Protein AF-A0A356M685-F1 (afdb_monomer_lite)

Structure (mmCIF, N/CA/C/O backbone):
data_AF-A0A356M685-F1
#
_entry.id   AF-A0A356M685-F1
#
loop_
_atom_site.group_PDB
_atom_site.id
_atom_site.type_symbol
_atom_site.label_atom_id
_atom_site.label_alt_id
_atom_site.label_comp_id
_atom_site.label_asym_id
_atom_site.label_entity_id
_atom_site.label_seq_id
_atom_site.pdbx_PDB_ins_code
_atom_site.Cartn_x
_atom_site.Cartn_y
_atom_site.Cartn_z
_atom_site.occupancy
_atom_site.B_iso_or_equiv
_atom_site.auth_seq_id
_atom_site.auth_comp_id
_atom_site.auth_asym_id
_atom_site.auth_atom_id
_atom_site.pdbx_PDB_model_num
ATOM 1 N N . MET A 1 1 ? -1.060 14.597 -9.109 1.00 79.12 1 MET A N 1
ATOM 2 C CA . MET A 1 1 ? 0.399 14.845 -9.108 1.00 79.12 1 MET A CA 1
ATOM 3 C C . MET A 1 1 ? 1.077 13.591 -9.639 1.00 79.12 1 MET A C 1
ATOM 5 O O . MET A 1 1 ? 0.644 12.512 -9.262 1.00 79.12 1 MET A O 1
ATOM 9 N N . ILE A 1 2 ? 2.065 13.718 -10.525 1.00 93.56 2 ILE A N 1
ATOM 10 C CA . ILE A 1 2 ? 2.830 12.580 -11.062 1.00 93.56 2 ILE A CA 1
ATOM 11 C C . ILE A 1 2 ? 4.179 12.542 -10.337 1.00 93.56 2 ILE A C 1
ATOM 13 O O . ILE A 1 2 ? 4.828 13.579 -10.219 1.00 93.56 2 ILE A O 1
ATOM 17 N N . ARG A 1 3 ? 4.576 11.366 -9.836 1.00 96.38 3 ARG A N 1
ATOM 18 C CA . ARG A 1 3 ? 5.885 11.115 -9.212 1.00 96.38 3 ARG A CA 1
ATOM 19 C C . ARG A 1 3 ? 6.700 10.217 -10.139 1.00 96.38 3 ARG A C 1
ATOM 21 O O . ARG A 1 3 ? 6.161 9.242 -10.654 1.00 96.38 3 ARG A O 1
ATOM 28 N N . VAL A 1 4 ? 7.969 10.554 -10.343 1.00 97.44 4 VAL A N 1
ATOM 29 C CA . VAL A 1 4 ? 8.914 9.781 -11.160 1.00 97.44 4 VAL A CA 1
ATOM 30 C C . VAL A 1 4 ? 10.006 9.252 -10.238 1.00 97.44 4 VAL A C 1
ATOM 32 O O . VAL A 1 4 ? 10.469 9.983 -9.366 1.00 97.44 4 VAL A O 1
ATOM 35 N N . PHE A 1 5 ? 10.378 7.990 -10.424 1.00 97.81 5 PHE A N 1
ATOM 36 C CA . PHE A 1 5 ? 11.382 7.279 -9.633 1.00 97.81 5 PHE A CA 1
ATOM 37 C C . PHE A 1 5 ? 12.503 6.798 -10.554 1.00 97.81 5 PHE A C 1
ATOM 39 O O . PHE A 1 5 ? 12.271 6.648 -11.757 1.00 97.81 5 PHE A O 1
ATOM 46 N N . ALA A 1 6 ? 13.705 6.589 -10.011 1.00 97.81 6 ALA A N 1
ATOM 47 C CA . ALA A 1 6 ? 14.859 6.216 -10.825 1.00 97.81 6 ALA A CA 1
ATOM 48 C C . ALA A 1 6 ? 14.747 4.786 -11.376 1.00 97.81 6 ALA A C 1
ATOM 50 O O . ALA A 1 6 ? 15.185 4.521 -12.496 1.00 97.81 6 ALA A O 1
ATOM 51 N N . ASP A 1 7 ? 14.135 3.882 -10.608 1.00 97.62 7 ASP A N 1
ATOM 52 C CA . ASP A 1 7 ? 13.975 2.476 -10.963 1.00 97.62 7 ASP A CA 1
ATOM 53 C C . ASP A 1 7 ? 12.711 1.836 -10.350 1.00 97.62 7 ASP A C 1
ATOM 55 O O . ASP A 1 7 ? 11.897 2.482 -9.681 1.00 97.62 7 ASP A O 1
ATOM 59 N N . ALA A 1 8 ? 12.527 0.542 -10.627 1.00 97.12 8 ALA A N 1
ATOM 60 C CA . ALA A 1 8 ? 11.373 -0.231 -10.181 1.00 97.12 8 ALA A CA 1
ATOM 61 C C . ALA A 1 8 ? 11.329 -0.463 -8.659 1.00 97.12 8 ALA A C 1
ATOM 63 O O . ALA A 1 8 ? 10.236 -0.565 -8.100 1.00 97.12 8 ALA A O 1
ATOM 64 N N . GLU A 1 9 ? 12.478 -0.538 -7.983 1.00 97.50 9 GLU A N 1
ATOM 65 C CA . GLU A 1 9 ? 12.542 -0.732 -6.530 1.00 97.50 9 GLU A CA 1
ATOM 66 C C . GLU A 1 9 ? 12.176 0.571 -5.810 1.00 97.50 9 GLU A C 1
ATOM 68 O O . GLU A 1 9 ? 11.360 0.560 -4.885 1.00 97.50 9 GLU A O 1
ATOM 73 N N . GLU A 1 10 ? 12.696 1.711 -6.274 1.00 98.00 10 GLU A N 1
ATOM 74 C CA . GLU A 1 10 ? 12.286 3.025 -5.776 1.00 98.00 10 GLU A CA 1
ATOM 75 C C . GLU A 1 10 ? 10.796 3.282 -6.014 1.00 98.00 10 GLU A C 1
ATOM 77 O O . GLU A 1 10 ? 10.107 3.783 -5.119 1.00 98.00 10 GLU A O 1
ATOM 82 N N . LEU A 1 11 ? 10.277 2.894 -7.183 1.00 98.00 11 LEU A N 1
ATOM 83 C CA . LEU A 1 11 ? 8.848 2.966 -7.474 1.00 98.00 11 LEU A CA 1
ATOM 84 C C . LEU A 1 11 ? 8.037 2.126 -6.480 1.00 98.00 11 LEU A C 1
ATOM 86 O O . LEU A 1 11 ? 7.053 2.621 -5.929 1.00 98.00 11 LEU A O 1
ATOM 90 N N . ALA A 1 12 ? 8.447 0.883 -6.214 1.00 98.00 12 ALA A N 1
ATOM 91 C CA . ALA A 1 12 ? 7.734 0.000 -5.296 1.00 98.00 12 ALA A CA 1
ATOM 92 C C . ALA A 1 12 ? 7.726 0.542 -3.856 1.00 98.00 12 ALA A C 1
ATOM 94 O O . ALA A 1 12 ? 6.674 0.525 -3.210 1.00 98.00 12 ALA A O 1
ATOM 95 N N . ARG A 1 13 ? 8.854 1.093 -3.380 1.00 97.38 13 ARG A N 1
ATOM 96 C CA . ARG A 1 13 ? 8.964 1.768 -2.070 1.00 97.38 13 ARG A CA 1
ATOM 97 C C . ARG A 1 13 ? 8.107 3.021 -1.999 1.00 97.38 13 ARG A C 1
ATOM 99 O O . ARG A 1 13 ? 7.384 3.224 -1.025 1.00 97.38 13 ARG A O 1
ATOM 106 N N . GLY A 1 14 ? 8.149 3.844 -3.044 1.00 97.31 14 GLY A N 1
ATOM 107 C CA . GLY A 1 14 ? 7.326 5.042 -3.153 1.00 97.31 14 GLY A CA 1
ATOM 108 C C . GLY A 1 14 ? 5.831 4.726 -3.137 1.00 97.31 14 GLY A C 1
ATOM 109 O O . GLY A 1 14 ? 5.067 5.439 -2.484 1.00 97.31 14 GLY A O 1
ATOM 110 N N . ALA A 1 15 ? 5.426 3.645 -3.806 1.00 97.44 15 ALA A N 1
ATOM 111 C CA . ALA A 1 15 ? 4.055 3.150 -3.815 1.00 97.44 15 ALA A CA 1
ATOM 112 C C . ALA A 1 15 ? 3.629 2.573 -2.455 1.00 97.44 15 ALA A C 1
ATOM 114 O O . ALA A 1 15 ? 2.521 2.861 -2.011 1.00 97.44 15 ALA A O 1
ATOM 115 N N . ALA A 1 16 ? 4.497 1.824 -1.766 1.0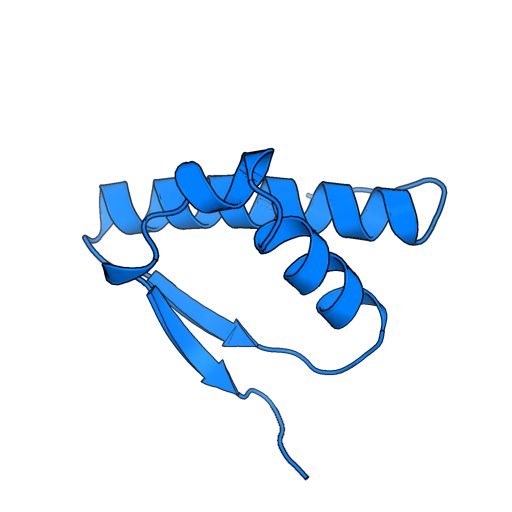0 97.88 16 ALA A N 1
ATOM 116 C CA . ALA A 1 16 ? 4.209 1.283 -0.436 1.00 97.88 16 ALA A CA 1
ATOM 117 C C . ALA A 1 16 ? 4.028 2.400 0.606 1.00 97.88 16 ALA A C 1
ATOM 119 O O . ALA A 1 16 ? 3.046 2.410 1.348 1.00 97.88 16 ALA A O 1
ATOM 120 N N . ALA A 1 17 ? 4.923 3.394 0.604 1.00 96.44 17 ALA A N 1
ATOM 121 C CA . ALA A 1 17 ? 4.814 4.560 1.478 1.00 96.44 17 ALA A CA 1
ATOM 122 C C . ALA A 1 17 ? 3.539 5.370 1.193 1.00 96.44 17 ALA A C 1
ATOM 124 O O . ALA A 1 17 ? 2.812 5.730 2.117 1.00 96.44 17 ALA A O 1
ATOM 125 N N . PHE A 1 18 ? 3.237 5.601 -0.090 1.00 96.88 18 PHE A N 1
ATOM 126 C CA . PHE A 1 18 ? 2.001 6.265 -0.498 1.00 96.88 18 PHE A CA 1
ATOM 127 C C . PHE A 1 18 ? 0.768 5.488 -0.026 1.00 96.88 18 PHE A C 1
ATOM 129 O O . PHE A 1 18 ? -0.133 6.070 0.563 1.00 96.88 18 PHE A O 1
ATOM 136 N N . PHE A 1 19 ? 0.738 4.169 -0.217 1.00 97.50 19 PHE A N 1
ATOM 137 C CA . PHE A 1 19 ? -0.370 3.333 0.237 1.00 97.50 19 PHE A CA 1
ATOM 138 C C . PHE A 1 19 ? -0.613 3.472 1.745 1.00 97.50 19 PHE A C 1
ATOM 140 O O . PHE A 1 19 ? -1.74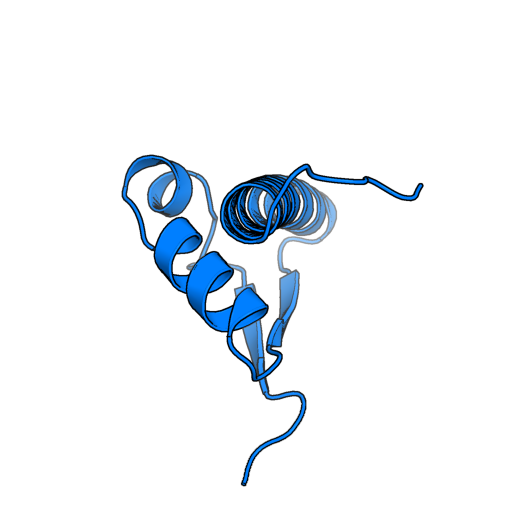8 3.712 2.154 1.00 97.50 19 PHE A O 1
ATOM 147 N N . ALA A 1 20 ? 0.433 3.367 2.569 1.00 96.81 20 ALA A N 1
ATOM 148 C CA . ALA A 1 20 ? 0.307 3.477 4.022 1.00 96.81 20 ALA A CA 1
ATOM 149 C C . ALA A 1 20 ? -0.286 4.834 4.454 1.00 96.81 20 ALA A C 1
ATOM 151 O O . ALA A 1 20 ? -1.220 4.882 5.260 1.00 96.81 20 ALA A O 1
ATOM 152 N N . GLU A 1 21 ? 0.203 5.930 3.865 1.00 96.19 21 GLU A N 1
ATOM 153 C CA . GLU A 1 21 ? -0.291 7.287 4.125 1.00 96.19 21 GLU A CA 1
ATOM 154 C C . GLU A 1 21 ? -1.767 7.445 3.722 1.00 96.19 21 GLU A C 1
ATOM 156 O O . GLU A 1 21 ? -2.596 7.926 4.502 1.00 96.19 21 GLU A O 1
ATOM 161 N N . GLU A 1 22 ? -2.121 6.990 2.521 1.00 97.25 22 GLU A N 1
ATOM 162 C CA . GLU A 1 22 ? -3.476 7.091 1.984 1.00 97.25 22 GLU A CA 1
ATOM 163 C C . GLU A 1 22 ? -4.480 6.280 2.804 1.00 97.25 22 GLU A C 1
ATOM 165 O O . GLU A 1 22 ? -5.567 6.775 3.116 1.00 97.25 22 GLU A O 1
ATOM 170 N N . ILE A 1 23 ? -4.119 5.054 3.194 1.00 98.00 23 ILE A N 1
ATOM 171 C CA . ILE A 1 23 ? -4.964 4.210 4.041 1.00 98.00 23 ILE A CA 1
ATOM 172 C C . ILE A 1 23 ? -5.183 4.869 5.394 1.00 98.00 23 ILE A C 1
ATOM 174 O O . ILE A 1 23 ? -6.332 4.974 5.825 1.00 98.00 23 ILE A O 1
ATOM 178 N N . SER A 1 24 ? -4.121 5.357 6.040 1.00 95.88 24 SER A N 1
ATOM 179 C CA . SER A 1 24 ? -4.233 6.048 7.326 1.00 95.88 24 SER A CA 1
ATOM 180 C C . SER A 1 24 ? -5.187 7.242 7.232 1.00 95.88 24 SER A C 1
ATOM 182 O O . SER A 1 24 ? -6.107 7.383 8.047 1.00 95.88 24 SER A O 1
ATOM 184 N N . ARG A 1 25 ? -5.070 8.050 6.168 1.00 97.25 25 ARG A N 1
ATOM 185 C CA . ARG A 1 25 ? -5.968 9.186 5.929 1.00 97.25 25 ARG A CA 1
ATOM 186 C C . ARG A 1 25 ? -7.419 8.752 5.714 1.00 97.25 25 ARG A C 1
ATOM 188 O O . ARG A 1 25 ? -8.330 9.343 6.294 1.00 97.25 25 ARG A O 1
ATOM 195 N N . VAL A 1 26 ? -7.659 7.736 4.884 1.00 98.25 26 VAL A N 1
ATOM 196 C CA . VAL A 1 26 ? -9.016 7.255 4.573 1.00 98.25 26 VAL A CA 1
ATOM 197 C C . VAL A 1 26 ? -9.672 6.622 5.798 1.00 98.25 26 VAL A C 1
ATOM 199 O O . VAL A 1 26 ? -10.832 6.922 6.082 1.00 98.25 26 VAL A O 1
ATOM 202 N N . VAL A 1 27 ? -8.941 5.797 6.548 1.00 98.06 27 VAL A N 1
ATOM 203 C CA . VAL A 1 27 ? -9.442 5.160 7.771 1.00 98.06 27 VAL A CA 1
ATOM 204 C C . VAL A 1 27 ? -9.732 6.206 8.842 1.00 98.06 27 VAL A C 1
ATOM 206 O O . VAL A 1 27 ? -10.795 6.148 9.453 1.00 98.06 27 VAL A O 1
ATOM 209 N N . THR A 1 28 ? -8.878 7.219 9.001 1.00 97.25 28 THR A N 1
ATOM 210 C CA . THR A 1 28 ? -9.138 8.338 9.922 1.00 97.25 28 THR A CA 1
ATOM 211 C C . THR A 1 28 ? -10.418 9.092 9.548 1.00 97.25 28 THR A C 1
ATOM 213 O O . THR A 1 28 ? -11.223 9.422 10.413 1.00 97.25 28 THR A O 1
ATOM 216 N N . ALA A 1 29 ? -10.646 9.339 8.255 1.00 97.94 29 ALA A N 1
ATOM 217 C CA . ALA A 1 29 ? -11.801 10.107 7.792 1.00 97.94 29 ALA A CA 1
ATOM 218 C C . ALA A 1 29 ? -13.116 9.304 7.739 1.00 97.94 29 ALA A C 1
ATOM 220 O O . ALA A 1 29 ? -14.192 9.893 7.834 1.00 97.94 29 ALA A O 1
ATOM 221 N N . ARG A 1 30 ? -13.061 7.984 7.510 1.00 97.69 30 ARG A N 1
ATOM 222 C CA . ARG A 1 30 ? -14.242 7.161 7.160 1.00 97.69 30 ARG A CA 1
ATOM 223 C C . ARG A 1 30 ? -14.405 5.890 7.995 1.00 97.69 30 ARG A C 1
ATOM 225 O O . ARG A 1 30 ? -15.379 5.163 7.810 1.00 97.69 30 ARG A O 1
ATOM 232 N N . GLY A 1 31 ? -13.451 5.581 8.868 1.00 97.62 31 GLY A N 1
ATOM 233 C CA . GLY A 1 31 ? -13.423 4.379 9.707 1.00 97.62 31 GLY A CA 1
ATOM 234 C C . GLY A 1 31 ? -13.055 3.079 8.981 1.00 97.62 31 GLY A C 1
ATOM 235 O O . GLY A 1 31 ? -12.843 2.069 9.646 1.00 97.62 31 GLY A O 1
ATOM 236 N N . ARG A 1 32 ? -12.981 3.078 7.642 1.00 98.00 32 ARG A N 1
ATOM 237 C CA . ARG A 1 32 ? -12.592 1.923 6.815 1.00 98.00 32 ARG A CA 1
ATOM 238 C C . ARG A 1 32 ? -12.079 2.341 5.441 1.00 98.00 32 ARG A C 1
ATOM 240 O O . ARG A 1 32 ? -12.484 3.384 4.923 1.00 98.00 32 ARG A O 1
ATOM 247 N N . ALA A 1 33 ? -11.261 1.488 4.835 1.00 98.31 33 ALA A N 1
ATOM 248 C CA . ALA A 1 33 ? -10.784 1.610 3.463 1.00 98.31 33 ALA A CA 1
ATOM 249 C C . ALA A 1 33 ? -11.210 0.398 2.620 1.00 98.31 33 ALA A C 1
ATOM 251 O O . ALA A 1 33 ? -11.367 -0.713 3.126 1.00 98.31 33 ALA A O 1
ATOM 252 N N . SER A 1 34 ? -11.383 0.611 1.319 1.00 97.88 34 SER A N 1
ATOM 253 C CA . SER A 1 34 ? -11.603 -0.454 0.338 1.00 97.88 34 SER A CA 1
ATOM 254 C C . SER A 1 34 ? -10.512 -0.363 -0.715 1.00 97.88 34 SER A C 1
ATOM 256 O O . SER A 1 34 ? -10.300 0.709 -1.280 1.00 97.88 34 SER A O 1
ATOM 258 N N . VAL A 1 35 ? -9.807 -1.467 -0.942 1.00 97.50 35 VAL A N 1
ATOM 259 C CA . VAL A 1 35 ? -8.628 -1.526 -1.808 1.00 97.50 35 VAL A CA 1
ATOM 260 C C . VAL A 1 35 ? -8.856 -2.572 -2.882 1.00 97.50 35 VAL A C 1
ATOM 262 O O . VAL A 1 35 ? -9.148 -3.723 -2.572 1.00 97.50 35 VAL A O 1
ATOM 265 N N . LEU A 1 36 ? -8.681 -2.170 -4.13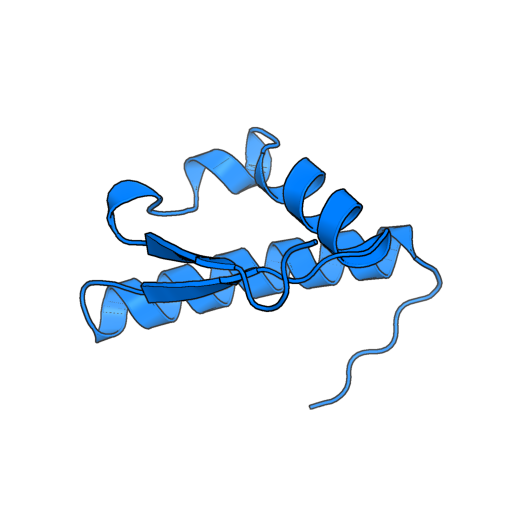6 1.00 96.56 36 LEU A N 1
ATOM 266 C CA . LEU A 1 36 ? -8.642 -3.081 -5.271 1.00 96.56 36 LEU A CA 1
ATOM 267 C C . LEU A 1 36 ? -7.180 -3.431 -5.570 1.00 96.56 36 LEU A C 1
ATOM 269 O O . LEU A 1 36 ? -6.381 -2.544 -5.873 1.00 96.56 36 LEU A O 1
ATOM 273 N N . LEU A 1 37 ? -6.827 -4.706 -5.441 1.00 95.25 37 LEU A N 1
ATOM 274 C CA . LEU A 1 37 ? -5.493 -5.225 -5.711 1.00 95.25 37 LEU A CA 1
ATOM 275 C C . LEU A 1 37 ? -5.291 -5.419 -7.214 1.00 95.25 37 LEU A C 1
ATOM 277 O O . LEU A 1 37 ? -6.204 -5.825 -7.936 1.00 95.25 37 LEU A O 1
ATOM 281 N N . ALA A 1 38 ? -4.072 -5.140 -7.660 1.00 93.81 38 ALA A N 1
ATOM 282 C CA . ALA A 1 38 ? -3.636 -5.308 -9.035 1.00 93.81 38 ALA A CA 1
ATOM 283 C C . ALA A 1 38 ? -2.628 -6.459 -9.126 1.00 93.81 38 ALA A C 1
ATOM 285 O O . ALA A 1 38 ? -1.819 -6.664 -8.220 1.00 93.81 38 ALA A O 1
ATOM 286 N N . GLY A 1 39 ? -2.653 -7.185 -10.242 1.00 92.94 39 GLY A N 1
ATOM 287 C CA . GLY A 1 39 ? -1.612 -8.152 -10.583 1.00 92.94 39 GLY A CA 1
ATOM 288 C C . GLY A 1 39 ? -0.353 -7.491 -11.158 1.00 92.94 39 GLY A C 1
ATOM 289 O O . GLY A 1 39 ? -0.343 -6.307 -11.496 1.00 92.94 39 GLY A O 1
ATOM 290 N N . GLY A 1 40 ? 0.708 -8.282 -11.319 1.00 93.31 40 GLY A N 1
ATOM 291 C CA . GLY A 1 40 ? 1.967 -7.862 -11.945 1.00 93.31 40 GLY A CA 1
ATOM 292 C C . GLY A 1 40 ? 3.133 -7.705 -10.967 1.00 93.31 40 GLY A C 1
ATOM 293 O O . GLY A 1 40 ? 2.982 -7.813 -9.750 1.00 93.31 40 GLY A O 1
ATOM 294 N N . GLU A 1 41 ? 4.326 -7.461 -11.510 1.00 93.31 41 GLU A N 1
ATOM 295 C CA . GLU A 1 41 ? 5.567 -7.475 -10.726 1.00 93.31 41 GLU A CA 1
ATOM 296 C C . GLU A 1 41 ? 5.724 -6.256 -9.814 1.00 93.31 41 GLU A C 1
ATOM 298 O O . GLU A 1 41 ? 6.132 -6.409 -8.663 1.00 93.31 41 GLU A O 1
ATOM 303 N N . THR A 1 42 ? 5.360 -5.058 -10.283 1.00 93.50 42 THR A N 1
ATOM 304 C CA . THR A 1 42 ? 5.439 -3.846 -9.455 1.00 93.50 42 THR A CA 1
ATOM 305 C C . THR A 1 42 ? 4.475 -3.907 -8.267 1.00 93.50 42 THR A C 1
ATOM 307 O O . THR A 1 42 ? 4.949 -3.730 -7.144 1.00 93.50 42 THR A O 1
ATOM 310 N N . PRO A 1 43 ? 3.170 -4.231 -8.435 1.00 95.56 43 PRO A N 1
ATOM 311 C CA . PRO A 1 43 ? 2.281 -4.412 -7.289 1.00 95.56 43 PRO A CA 1
ATOM 312 C C . PRO A 1 43 ? 2.755 -5.511 -6.337 1.00 95.56 43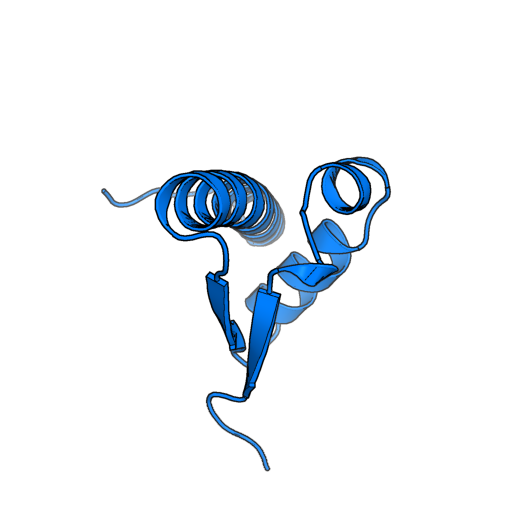 PRO A C 1
ATOM 314 O O . PRO A 1 43 ? 2.758 -5.284 -5.131 1.00 95.56 43 PRO A O 1
ATOM 317 N N . ARG A 1 44 ? 3.254 -6.649 -6.852 1.00 96.75 44 ARG A N 1
ATOM 318 C CA . ARG A 1 44 ? 3.835 -7.711 -6.013 1.00 96.75 44 ARG A CA 1
ATOM 319 C C . ARG A 1 44 ? 4.939 -7.169 -5.106 1.00 96.75 44 ARG A C 1
ATOM 321 O O . ARG A 1 44 ? 4.880 -7.385 -3.898 1.00 96.75 44 ARG A O 1
ATOM 328 N N . ARG A 1 45 ? 5.914 -6.439 -5.660 1.00 97.94 45 ARG A N 1
ATOM 329 C CA . ARG A 1 45 ? 7.017 -5.882 -4.862 1.00 97.94 45 ARG A CA 1
ATOM 330 C C . ARG A 1 45 ? 6.524 -4.849 -3.845 1.00 97.94 45 ARG A C 1
ATOM 332 O O . ARG A 1 45 ? 7.002 -4.828 -2.716 1.00 97.94 45 ARG A O 1
ATOM 339 N N . THR A 1 46 ? 5.534 -4.032 -4.205 1.00 98.00 46 THR A N 1
ATOM 340 C CA . THR A 1 46 ? 4.871 -3.125 -3.258 1.00 98.00 46 THR A CA 1
ATOM 341 C C . THR A 1 46 ? 4.214 -3.888 -2.106 1.00 98.00 46 THR A C 1
ATOM 343 O O . THR A 1 46 ? 4.364 -3.481 -0.959 1.00 98.00 46 THR A O 1
ATOM 346 N N . TYR A 1 47 ? 3.527 -5.002 -2.369 1.00 97.44 47 TYR A N 1
ATOM 347 C CA . TYR A 1 47 ? 2.878 -5.804 -1.325 1.00 97.44 47 TYR A CA 1
ATOM 348 C C . TYR A 1 47 ? 3.881 -6.477 -0.385 1.00 97.44 47 TYR A C 1
ATOM 350 O O . TYR A 1 47 ? 3.646 -6.517 0.819 1.00 97.44 47 TYR A O 1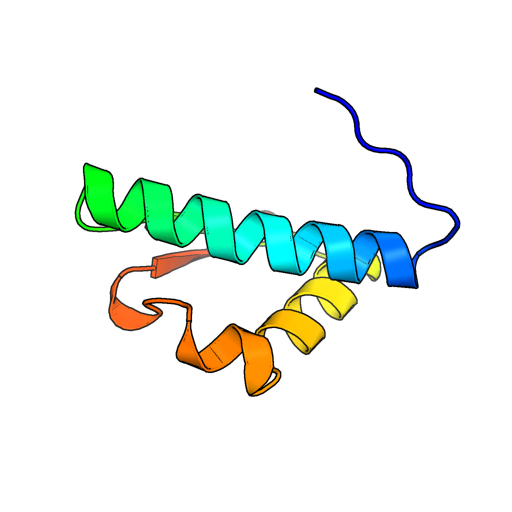
ATOM 358 N N . GLU A 1 48 ? 5.017 -6.944 -0.907 1.00 97.94 48 GLU A N 1
ATOM 359 C CA . GLU A 1 48 ? 6.120 -7.454 -0.084 1.00 97.94 48 GLU A CA 1
ATOM 360 C C . GLU A 1 48 ? 6.638 -6.384 0.884 1.00 97.94 48 GLU A C 1
ATOM 362 O O . GLU A 1 48 ? 6.746 -6.647 2.077 1.00 97.94 48 GLU A O 1
ATOM 367 N N . LEU A 1 49 ? 6.877 -5.164 0.391 1.00 97.94 49 LEU A N 1
ATOM 368 C CA . LEU A 1 49 ? 7.322 -4.032 1.213 1.00 97.94 49 LEU A CA 1
ATOM 369 C C . LEU A 1 49 ? 6.285 -3.645 2.277 1.00 97.94 49 LEU A C 1
ATOM 371 O O . LEU A 1 49 ? 6.643 -3.322 3.405 1.00 97.94 49 LEU A O 1
ATOM 375 N N . LEU A 1 50 ? 4.991 -3.708 1.951 1.00 97.69 50 LEU A N 1
ATOM 376 C CA . LEU A 1 50 ? 3.913 -3.461 2.915 1.00 97.69 50 LEU A CA 1
ATOM 377 C C . LEU A 1 50 ? 3.845 -4.517 4.032 1.00 97.69 50 LEU A C 1
ATOM 379 O O . LEU A 1 50 ? 3.325 -4.230 5.110 1.00 97.69 50 LEU A O 1
ATOM 383 N N . ALA A 1 51 ? 4.352 -5.725 3.781 1.00 96.81 51 ALA A N 1
ATOM 384 C CA . ALA A 1 51 ? 4.418 -6.797 4.767 1.00 96.81 51 ALA A CA 1
ATOM 385 C C . ALA A 1 51 ? 5.650 -6.701 5.690 1.00 96.81 51 ALA A C 1
ATOM 387 O O . ALA A 1 51 ? 5.690 -7.396 6.710 1.00 96.81 51 ALA A O 1
ATOM 388 N N . GLU A 1 52 ? 6.632 -5.851 5.370 1.00 96.94 52 GLU A N 1
ATOM 389 C CA . GLU A 1 52 ? 7.798 -5.600 6.223 1.00 96.94 52 GLU A CA 1
ATOM 390 C C . GLU A 1 52 ? 7.397 -4.876 7.517 1.00 96.94 52 GLU A C 1
ATOM 392 O O . GLU A 1 52 ? 6.489 -4.044 7.532 1.00 96.94 52 GLU A O 1
ATOM 397 N N . GLU A 1 53 ? 8.094 -5.172 8.618 1.00 90.50 53 GLU A N 1
ATOM 398 C CA . GLU A 1 53 ? 7.773 -4.674 9.968 1.00 90.50 53 GLU A CA 1
ATOM 399 C C . GLU A 1 53 ? 7.640 -3.144 10.029 1.00 90.50 53 GLU A C 1
ATOM 401 O O . GLU A 1 53 ? 6.711 -2.629 10.648 1.00 90.50 53 GLU A O 1
ATOM 406 N N . SER A 1 54 ? 8.495 -2.428 9.291 1.00 91.81 54 SER A N 1
ATOM 407 C CA . SER A 1 54 ? 8.535 -0.962 9.231 1.00 91.81 54 SER A CA 1
ATOM 408 C C . SER A 1 54 ? 7.226 -0.313 8.763 1.00 91.81 54 SER A C 1
ATOM 410 O O . SER A 1 54 ? 6.908 0.792 9.200 1.00 91.81 54 SER A O 1
ATOM 412 N N . LEU A 1 55 ? 6.462 -0.980 7.893 1.00 92.88 55 LEU A N 1
ATOM 413 C CA . LEU A 1 55 ? 5.182 -0.485 7.378 1.00 92.88 55 LEU A CA 1
ATOM 414 C C . LEU A 1 55 ? 4.000 -1.257 7.952 1.00 92.88 55 LEU A C 1
ATOM 416 O O . LEU A 1 55 ? 2.963 -0.654 8.241 1.00 92.88 55 LEU A O 1
ATOM 420 N N . ARG A 1 56 ? 4.153 -2.564 8.174 1.00 94.56 56 ARG A N 1
ATOM 421 C CA . ARG A 1 56 ? 3.084 -3.446 8.644 1.00 94.56 56 ARG A CA 1
ATOM 422 C C . ARG A 1 56 ? 2.458 -2.956 9.944 1.00 94.56 56 ARG A C 1
ATOM 424 O O . ARG A 1 56 ? 1.246 -3.048 10.091 1.00 94.56 56 ARG A O 1
ATOM 431 N N . GLU A 1 57 ? 3.244 -2.421 10.870 1.00 93.75 57 GLU A N 1
ATOM 432 C CA . GLU A 1 57 ? 2.723 -1.952 12.162 1.00 93.75 57 GLU A CA 1
ATOM 433 C C . GLU A 1 57 ? 2.000 -0.602 12.079 1.00 93.75 57 GLU A C 1
ATOM 435 O O . GLU A 1 57 ? 1.210 -0.259 12.955 1.00 93.75 57 GLU A O 1
ATOM 440 N N . THR A 1 58 ? 2.228 0.156 11.007 1.00 92.19 58 THR A N 1
ATOM 441 C CA . THR A 1 58 ? 1.634 1.488 10.815 1.00 92.19 58 THR A CA 1
ATOM 442 C C . THR A 1 58 ? 0.264 1.448 10.142 1.00 92.19 58 THR A C 1
ATOM 444 O O . THR A 1 58 ? -0.461 2.444 10.144 1.00 92.19 58 THR A O 1
ATOM 447 N N . ILE A 1 59 ? -0.104 0.305 9.559 1.00 96.00 59 ILE A N 1
ATOM 448 C CA . ILE A 1 59 ? -1.295 0.166 8.726 1.00 96.00 59 ILE A CA 1
ATOM 449 C C . ILE A 1 59 ? -2.423 -0.498 9.537 1.00 96.00 59 ILE A C 1
ATOM 451 O O .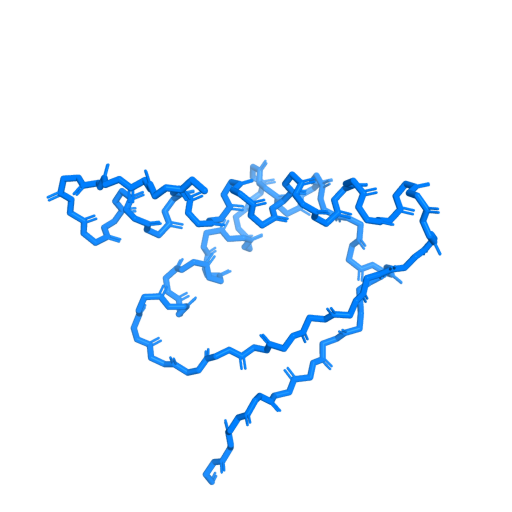 ILE A 1 59 ? -2.238 -1.594 10.068 1.00 96.00 59 ILE A O 1
ATOM 455 N N . PRO A 1 60 ? -3.622 0.112 9.611 1.00 96.44 60 PRO A N 1
ATOM 456 C CA . PRO A 1 60 ? -4.771 -0.451 10.323 1.00 96.44 60 PRO A CA 1
ATOM 457 C C . PRO A 1 60 ? -5.451 -1.559 9.498 1.00 96.44 60 PRO A C 1
ATOM 459 O O . PRO A 1 60 ? -6.531 -1.362 8.938 1.00 96.44 60 PRO A O 1
ATOM 462 N N . TRP A 1 61 ? -4.808 -2.724 9.381 1.00 96.94 61 TRP A N 1
ATOM 463 C CA . TRP A 1 61 ? -5.247 -3.827 8.512 1.00 96.94 61 TRP A CA 1
ATOM 464 C C . TRP A 1 61 ? -6.679 -4.302 8.777 1.00 96.94 61 TRP A C 1
ATOM 466 O O . TRP A 1 61 ? -7.396 -4.635 7.836 1.00 96.94 61 TRP A O 1
ATOM 476 N N . ASP A 1 62 ? -7.129 -4.273 10.033 1.00 97.62 62 ASP A N 1
ATOM 477 C CA . ASP A 1 62 ? -8.487 -4.655 10.442 1.00 97.62 62 ASP A CA 1
ATOM 478 C C . ASP A 1 62 ? -9.576 -3.705 9.907 1.00 97.62 62 ASP A C 1
ATOM 480 O O . ASP A 1 62 ? -10.768 -4.004 9.999 1.00 97.62 62 ASP A O 1
ATOM 484 N N . LYS A 1 63 ? -9.182 -2.554 9.347 1.00 98.19 63 LYS A N 1
ATOM 485 C CA . LYS A 1 63 ? -10.070 -1.556 8.734 1.00 98.19 63 LYS A CA 1
ATOM 486 C C . LYS A 1 63 ? -10.038 -1.572 7.208 1.00 98.19 63 LYS A C 1
ATOM 488 O O . LYS A 1 63 ? -10.680 -0.717 6.590 1.00 98.19 63 LYS A O 1
ATOM 493 N N . ILE A 1 64 ? -9.306 -2.497 6.589 1.00 98.25 64 ILE A N 1
ATOM 494 C CA . ILE A 1 64 ? -9.152 -2.565 5.134 1.00 98.25 64 ILE A CA 1
ATOM 495 C C . ILE A 1 64 ? -9.923 -3.758 4.587 1.00 98.25 64 ILE A C 1
ATOM 497 O O . ILE A 1 64 ? -9.758 -4.888 5.033 1.00 98.25 64 ILE A O 1
ATOM 501 N N . HIS A 1 65 ? -10.757 -3.507 3.584 1.00 98.00 65 HIS A N 1
ATOM 502 C CA . HIS A 1 65 ? -11.395 -4.555 2.798 1.00 98.00 65 HIS A CA 1
ATOM 503 C C . HIS A 1 65 ? -10.691 -4.650 1.445 1.00 98.00 65 HIS A C 1
ATOM 505 O O . HIS A 1 65 ? -10.714 -3.689 0.670 1.00 98.00 65 HIS A O 1
ATOM 511 N N . PHE A 1 66 ? -10.073 -5.796 1.172 1.00 97.00 66 PHE A N 1
ATOM 512 C CA . PHE A 1 66 ? -9.403 -6.064 -0.097 1.00 97.00 66 PHE A CA 1
ATOM 513 C C . PHE A 1 66 ? -10.341 -6.733 -1.098 1.00 97.00 66 PHE A C 1
ATOM 515 O O . PHE A 1 66 ? -11.172 -7.566 -0.741 1.00 97.00 66 PHE A O 1
ATOM 522 N N . PHE A 1 67 ? -10.165 -6.366 -2.358 1.00 96.00 67 PHE A N 1
ATOM 523 C CA . PHE A 1 67 ? -10.842 -6.924 -3.518 1.00 96.00 67 PHE A CA 1
ATOM 524 C C . PHE A 1 67 ? -9.789 -7.213 -4.588 1.00 96.00 67 PHE A C 1
ATOM 526 O O . PHE A 1 67 ? -8.792 -6.498 -4.669 1.00 96.00 67 PHE A O 1
ATOM 533 N N . TRP A 1 68 ? -10.015 -8.210 -5.436 1.00 92.12 68 TRP A N 1
ATOM 534 C CA . TRP A 1 68 ? -9.177 -8.466 -6.609 1.00 92.12 68 TRP A CA 1
ATOM 535 C C . TRP A 1 68 ? -9.752 -7.733 -7.820 1.00 92.12 68 TRP A C 1
ATOM 537 O O . TRP A 1 68 ? -10.959 -7.787 -8.055 1.00 92.12 68 TRP A O 1
ATOM 547 N N . GLY A 1 69 ? -8.910 -6.990 -8.544 1.00 83.50 69 GLY A N 1
ATOM 548 C CA . GLY A 1 69 ? -9.334 -6.228 -9.723 1.00 83.50 69 GLY A CA 1
ATOM 549 C C . GLY A 1 69 ? -9.529 -7.076 -10.977 1.00 83.50 69 GLY A C 1
ATOM 550 O O . GLY A 1 69 ? -10.433 -6.799 -11.760 1.00 83.50 69 GLY A O 1
ATOM 551 N N . ASP A 1 70 ? -8.690 -8.092 -11.148 1.00 83.75 70 ASP A N 1
ATOM 552 C CA . ASP A 1 70 ? -8.710 -9.059 -12.244 1.00 83.75 70 ASP A CA 1
ATOM 553 C C . ASP A 1 70 ? -8.101 -10.362 -11.708 1.00 83.75 70 ASP A C 1
ATOM 555 O O . ASP A 1 70 ? -7.079 -10.315 -11.019 1.00 83.75 70 ASP A O 1
ATOM 559 N N . GLU A 1 71 ? -8.741 -11.495 -11.980 1.00 66.81 71 GLU A N 1
ATOM 560 C CA . GLU A 1 71 ? -8.353 -12.820 -11.490 1.00 66.81 71 GLU A CA 1
ATOM 561 C C . GLU A 1 71 ? -8.431 -13.813 -12.660 1.00 66.81 71 GLU A C 1
ATOM 563 O O . GLU A 1 71 ? -9.312 -13.691 -13.515 1.00 66.81 71 GLU A O 1
ATOM 568 N N . ARG A 1 72 ? -7.506 -14.777 -12.724 1.00 66.19 72 ARG A N 1
ATOM 569 C CA . ARG A 1 72 ? -7.460 -15.802 -13.781 1.00 66.19 72 ARG A CA 1
ATOM 570 C C . ARG A 1 72 ? -7.852 -17.175 -13.267 1.00 66.19 72 ARG A C 1
ATOM 572 O O . ARG A 1 72 ? -7.363 -17.546 -12.181 1.00 66.19 72 ARG A O 1
#

Secondary structure (DSSP, 8-state):
-----SSHHHHHHHHHHHHHHHHHHHHHHHS-EEEEE--SHHHHHHHHHHHSHHHHTTS-GGGEEEEESS--

pLDDT: mean 95.05, std 5.92, range [66.19, 98.31]

Foldseek 3Di:
DDDDDPDLLRLLVVVLVVVLVVQVVCCVVPVAEEDEQDDDDSSVSNVVVCPDPVNVVSHPVVRYHYDYPDDD

Radius of gyration: 12.53 Å; chains: 1; bounding box: 29×31×26 Å

Sequence (72 aa):
MIRVFADAEELARGAAAFFAEEISRVVTARGRASVLLAGGETPRRTYELLAEESLRETIPWDKIHFFWGDER